Protein AF-A0AAF0DI37-F1 (afdb_monomer)

Radius of gyration: 20.45 Å; Cα contacts (8 Å, |Δi|>4): 32; chains: 1; bounding box: 72×34×45 Å

Secondary structure (DSSP, 8-state):
---------HHHHHHHHHHHHHHHHHHTT-SS--HHHHHHHHTT-HHHHHHHHHHHHTTTSPP--------------

Structure (mmCIF, N/CA/C/O backbone):
data_AF-A0AAF0DI37-F1
#
_entry.id   AF-A0AAF0DI37-F1
#
loop_
_atom_site.group_PDB
_atom_site.id
_atom_site.type_symbol
_atom_site.label_atom_id
_atom_site.label_alt_id
_atom_site.label_comp_id
_atom_site.label_asym_id
_atom_site.label_entity_id
_atom_site.label_seq_id
_atom_site.pdbx_PDB_ins_code
_atom_site.Cartn_x
_atom_site.Cartn_y
_atom_site.Cartn_z
_atom_site.occupancy
_atom_site.B_iso_or_equiv
_atom_site.auth_seq_id
_atom_site.auth_comp_id
_atom_site.auth_asym_id
_atom_site.auth_atom_id
_atom_site.pdbx_PDB_model_num
ATOM 1 N N . MET A 1 1 ? 30.412 19.3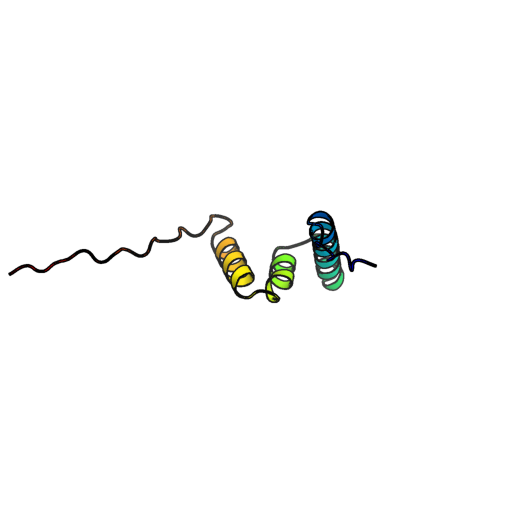37 14.161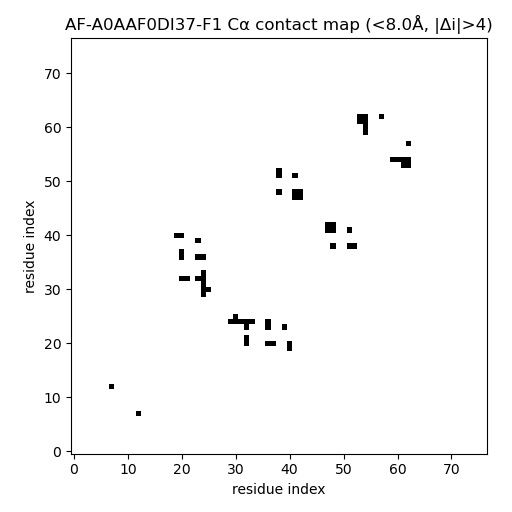 1.00 46.28 1 MET A N 1
ATOM 2 C CA . MET A 1 1 ? 29.845 18.292 13.283 1.00 46.28 1 MET A CA 1
ATOM 3 C C . MET A 1 1 ? 28.372 18.140 13.648 1.00 46.28 1 MET A C 1
ATOM 5 O O . MET A 1 1 ? 28.056 17.414 14.581 1.00 46.28 1 MET A O 1
ATOM 9 N N . ALA A 1 2 ? 27.486 18.935 13.042 1.00 45.34 2 ALA A N 1
ATOM 10 C CA . ALA A 1 2 ? 26.059 18.885 13.355 1.00 45.34 2 ALA A CA 1
ATOM 11 C C . ALA A 1 2 ? 25.461 17.611 12.747 1.00 45.34 2 ALA A C 1
ATOM 13 O O . ALA A 1 2 ? 25.537 17.403 11.539 1.00 45.34 2 ALA A O 1
ATOM 14 N N . SER A 1 3 ? 24.921 16.747 13.605 1.00 52.69 3 SER A N 1
ATOM 15 C CA . SER A 1 3 ? 24.169 15.560 13.210 1.00 52.69 3 SER A CA 1
ATOM 16 C C . SER A 1 3 ? 22.891 16.020 12.507 1.00 52.69 3 SER A C 1
ATOM 18 O O . SER A 1 3 ? 21.951 16.484 13.155 1.00 52.69 3 SER A O 1
ATOM 20 N N . GLY A 1 4 ? 22.899 15.985 11.174 1.00 50.91 4 GLY A N 1
ATOM 21 C CA . GLY A 1 4 ? 21.728 16.272 10.357 1.00 50.91 4 GLY A CA 1
ATOM 22 C C . GLY A 1 4 ? 20.658 15.231 10.655 1.00 50.91 4 GLY A C 1
ATOM 23 O O . GLY A 1 4 ? 20.812 14.060 10.307 1.00 50.91 4 GLY A O 1
ATOM 24 N N . LYS A 1 5 ? 19.588 15.648 11.338 1.00 56.16 5 LYS A N 1
ATOM 25 C CA . LYS A 1 5 ? 18.359 14.863 11.450 1.00 56.16 5 LYS A CA 1
ATOM 26 C C . LYS A 1 5 ? 17.950 14.470 10.031 1.00 56.16 5 LYS A C 1
ATOM 28 O O . LYS A 1 5 ? 17.721 15.348 9.207 1.00 56.16 5 LYS A O 1
ATOM 33 N N . LYS A 1 6 ? 17.899 13.167 9.747 1.00 59.53 6 LYS A N 1
ATOM 34 C CA . LYS A 1 6 ? 17.303 12.640 8.517 1.00 59.53 6 LYS A CA 1
ATOM 35 C C . LYS A 1 6 ? 15.811 12.956 8.569 1.00 59.53 6 LYS A C 1
ATOM 37 O O . LYS A 1 6 ? 15.035 12.177 9.117 1.00 59.53 6 LYS A O 1
ATOM 42 N N . GLU A 1 7 ? 15.422 14.128 8.087 1.00 61.00 7 GLU A N 1
ATOM 43 C CA . GLU A 1 7 ? 14.046 14.355 7.670 1.00 61.00 7 GLU A CA 1
ATOM 44 C C . GLU A 1 7 ? 13.798 13.355 6.544 1.00 61.00 7 GLU A C 1
ATOM 46 O O . GLU A 1 7 ? 14.343 13.500 5.455 1.00 61.00 7 GLU A O 1
ATOM 51 N N . GLY A 1 8 ? 13.105 12.256 6.853 1.00 60.66 8 GLY A N 1
ATOM 52 C CA . GLY A 1 8 ? 12.761 11.258 5.846 1.00 60.66 8 GLY A CA 1
ATOM 53 C C . GLY A 1 8 ? 11.971 11.957 4.752 1.00 60.66 8 GLY A C 1
ATOM 54 O O . GLY A 1 8 ? 10.908 12.520 5.035 1.00 60.66 8 GLY A O 1
ATOM 55 N N . HIS A 1 9 ? 12.515 11.984 3.539 1.00 78.62 9 HIS A N 1
ATOM 56 C CA . HIS A 1 9 ? 11.886 12.713 2.458 1.00 78.62 9 HIS A CA 1
ATOM 57 C C . HIS A 1 9 ? 10.607 11.970 2.069 1.00 78.62 9 HIS A C 1
ATOM 59 O O . HIS A 1 9 ? 10.557 10.739 2.060 1.00 78.62 9 HIS A O 1
ATOM 65 N N . LEU A 1 10 ? 9.530 12.702 1.787 1.00 76.25 10 LEU A N 1
ATOM 66 C CA . LEU A 1 10 ? 8.264 12.082 1.390 1.00 76.25 10 LEU A CA 1
ATOM 67 C C . LEU A 1 10 ? 8.448 11.210 0.136 1.00 76.25 10 LEU A C 1
ATOM 69 O O . LEU A 1 10 ? 7.822 10.161 0.019 1.00 76.25 10 LEU A O 1
ATOM 73 N N . GLU A 1 11 ? 9.352 11.628 -0.749 1.00 79.06 11 GLU A N 1
ATOM 74 C CA . GLU A 1 11 ? 9.761 10.911 -1.957 1.00 79.06 11 GLU A CA 1
ATOM 75 C C . GLU A 1 11 ? 10.353 9.531 -1.635 1.00 79.06 11 GLU A C 1
ATOM 77 O O . GLU A 1 11 ? 9.931 8.537 -2.231 1.00 79.06 11 GLU A O 1
ATOM 82 N N . ASP A 1 12 ? 11.225 9.441 -0.622 1.00 86.31 12 ASP A N 1
ATOM 83 C CA . ASP A 1 12 ? 11.801 8.171 -0.157 1.00 86.31 12 ASP A CA 1
ATOM 84 C C . ASP A 1 12 ? 10.692 7.213 0.293 1.00 86.31 12 ASP A C 1
ATOM 86 O O . ASP A 1 12 ? 10.665 6.041 -0.081 1.00 86.31 12 ASP A O 1
ATOM 90 N N . ARG A 1 13 ? 9.700 7.732 1.027 1.00 85.94 13 ARG A N 1
ATOM 91 C CA . ARG A 1 13 ? 8.575 6.926 1.523 1.00 85.94 13 ARG A CA 1
ATOM 92 C C . ARG A 1 13 ? 7.666 6.422 0.407 1.00 85.94 13 ARG A C 1
ATOM 94 O O . ARG A 1 13 ? 7.124 5.323 0.527 1.00 85.94 13 ARG A O 1
ATOM 101 N N . VAL A 1 14 ? 7.470 7.208 -0.653 1.00 87.88 14 VAL A N 1
ATOM 102 C CA . VAL A 1 14 ? 6.701 6.783 -1.835 1.00 87.88 14 VAL A CA 1
ATOM 103 C C . VAL A 1 14 ? 7.441 5.672 -2.575 1.00 87.88 14 VAL A C 1
ATOM 105 O O . VAL A 1 14 ? 6.814 4.680 -2.956 1.00 87.88 14 VAL A O 1
ATOM 108 N N . SER A 1 15 ? 8.762 5.797 -2.729 1.00 91.31 15 SER A N 1
ATOM 109 C CA . SER A 1 15 ? 9.590 4.761 -3.354 1.00 91.31 15 SER A CA 1
ATOM 110 C C . SER A 1 15 ? 9.544 3.456 -2.558 1.00 91.31 15 SER A C 1
ATOM 112 O O . SER A 1 15 ? 9.172 2.423 -3.109 1.00 91.31 15 SER A O 1
ATOM 114 N N . GLU A 1 16 ? 9.817 3.512 -1.251 1.00 90.94 16 GLU A N 1
ATOM 115 C CA . GLU A 1 16 ? 9.775 2.345 -0.355 1.00 90.94 16 GLU A CA 1
ATOM 116 C C . GLU A 1 16 ? 8.403 1.656 -0.381 1.00 90.94 16 GLU A C 1
ATOM 118 O O . GLU A 1 16 ? 8.304 0.437 -0.505 1.00 90.94 16 GLU A O 1
ATOM 123 N N . THR A 1 17 ? 7.326 2.446 -0.340 1.00 92.44 17 THR A N 1
ATOM 124 C CA . THR A 1 17 ? 5.956 1.922 -0.418 1.00 92.44 17 THR A CA 1
ATOM 125 C C . THR A 1 17 ? 5.694 1.217 -1.751 1.00 92.44 17 THR A C 1
ATOM 127 O O . THR A 1 17 ? 5.021 0.187 -1.791 1.00 92.44 17 THR A O 1
ATOM 130 N N . THR A 1 18 ? 6.215 1.759 -2.852 1.00 94.81 18 THR A N 1
ATOM 131 C CA . THR A 1 18 ? 6.057 1.165 -4.185 1.00 94.81 18 THR A CA 1
ATOM 132 C C . THR A 1 18 ? 6.771 -0.184 -4.271 1.00 94.81 18 THR A C 1
ATOM 134 O O . THR A 1 18 ? 6.183 -1.157 -4.751 1.00 94.81 18 THR A O 1
ATOM 137 N N . ASP A 1 19 ? 7.997 -0.267 -3.753 1.00 96.19 19 ASP A N 1
ATOM 138 C CA . ASP A 1 19 ? 8.783 -1.502 -3.732 1.00 96.19 19 ASP A CA 1
ATOM 139 C C . ASP A 1 19 ? 8.120 -2.594 -2.879 1.00 96.19 19 ASP A C 1
ATOM 141 O O . ASP A 1 19 ? 8.005 -3.740 -3.330 1.00 96.19 19 ASP A O 1
ATOM 145 N N . ASP A 1 20 ? 7.599 -2.237 -1.700 1.00 95.88 20 ASP A N 1
ATOM 146 C CA . ASP A 1 20 ? 6.852 -3.151 -0.827 1.00 95.88 20 ASP A CA 1
ATOM 147 C C . ASP A 1 20 ? 5.620 -3.733 -1.546 1.00 95.88 20 ASP A C 1
ATOM 149 O O . ASP A 1 20 ? 5.407 -4.950 -1.562 1.00 95.88 20 ASP A O 1
ATOM 153 N N . LEU A 1 21 ? 4.829 -2.885 -2.216 1.00 97.06 21 LEU A N 1
ATOM 154 C CA . LEU A 1 21 ? 3.640 -3.323 -2.958 1.00 97.06 21 LEU A CA 1
ATOM 155 C C . LEU A 1 21 ? 3.993 -4.280 -4.107 1.00 97.06 21 LEU A C 1
ATOM 157 O O . LEU A 1 21 ? 3.309 -5.290 -4.312 1.00 97.06 21 LEU A O 1
ATOM 161 N N . ILE A 1 22 ? 5.073 -3.999 -4.842 1.00 97.50 22 ILE A N 1
ATOM 162 C CA . ILE A 1 22 ? 5.575 -4.886 -5.901 1.00 97.50 22 ILE A CA 1
ATOM 163 C C . ILE A 1 22 ? 6.019 -6.224 -5.302 1.00 97.50 22 ILE A C 1
ATOM 165 O O . ILE A 1 22 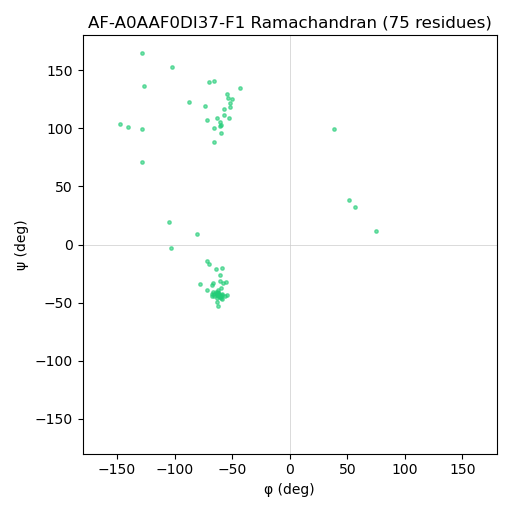? 5.713 -7.284 -5.860 1.00 97.50 22 ILE A O 1
ATOM 169 N N . MET A 1 23 ? 6.718 -6.200 -4.166 1.00 97.81 23 MET A N 1
ATOM 170 C CA . MET A 1 23 ? 7.183 -7.404 -3.484 1.00 97.81 23 MET A CA 1
ATOM 171 C C . MET A 1 23 ? 6.013 -8.299 -3.059 1.00 97.81 23 MET A C 1
ATOM 173 O O . MET A 1 23 ? 6.056 -9.506 -3.308 1.00 97.81 23 MET A O 1
ATOM 177 N N . PHE A 1 24 ? 4.950 -7.727 -2.489 1.00 97.62 24 PHE A N 1
ATOM 178 C CA . PHE A 1 24 ? 3.760 -8.475 -2.069 1.00 97.62 24 PHE A CA 1
ATOM 179 C C . PHE A 1 24 ? 3.043 -9.136 -3.249 1.00 97.62 24 PHE A C 1
ATOM 1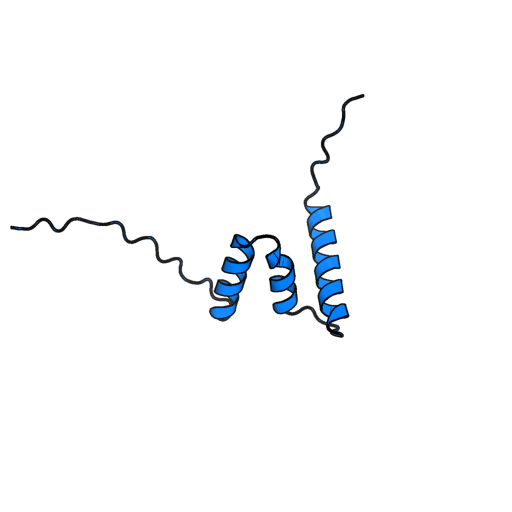81 O O . PHE A 1 24 ? 2.753 -10.337 -3.208 1.00 97.62 24 PHE A O 1
ATOM 188 N N . ALA A 1 25 ? 2.846 -8.398 -4.345 1.00 98.00 25 ALA A N 1
ATOM 189 C CA . ALA A 1 25 ? 2.245 -8.950 -5.553 1.00 98.00 25 ALA A CA 1
ATOM 190 C C . ALA A 1 25 ? 3.087 -10.105 -6.125 1.00 98.00 25 ALA A C 1
ATOM 192 O O . ALA A 1 25 ? 2.555 -11.178 -6.429 1.00 98.00 25 ALA A O 1
ATOM 193 N N . ARG A 1 26 ? 4.414 -9.929 -6.195 1.00 97.94 26 ARG A N 1
ATOM 194 C CA . ARG A 1 26 ? 5.347 -10.967 -6.665 1.00 97.94 26 ARG A CA 1
ATOM 195 C C . ARG A 1 26 ? 5.354 -12.195 -5.760 1.00 97.94 26 ARG A C 1
ATOM 197 O O . ARG A 1 26 ? 5.369 -13.312 -6.276 1.00 97.94 26 ARG A O 1
ATOM 204 N N . HIS A 1 27 ? 5.305 -12.014 -4.441 1.00 97.56 27 HIS A N 1
ATOM 205 C CA . HIS A 1 27 ? 5.242 -13.113 -3.475 1.00 97.56 27 HIS A CA 1
ATOM 206 C C . HIS A 1 27 ? 3.992 -13.980 -3.686 1.00 97.56 27 HIS A C 1
ATOM 208 O O . HIS A 1 27 ? 4.062 -15.207 -3.643 1.00 97.56 27 HIS A O 1
ATOM 214 N N . ALA A 1 28 ? 2.866 -13.355 -4.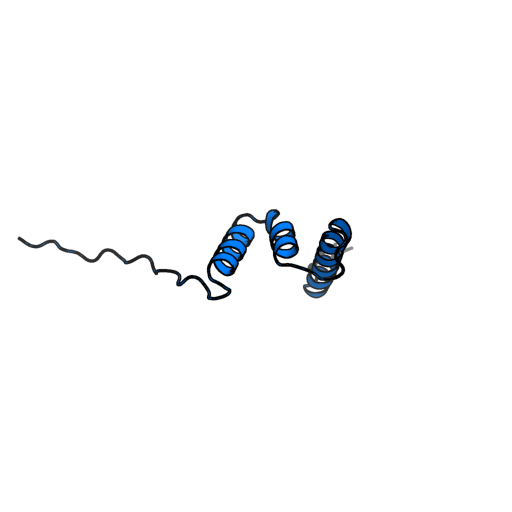031 1.00 97.62 28 ALA A N 1
ATOM 215 C CA . ALA A 1 28 ? 1.632 -14.041 -4.407 1.00 97.62 28 ALA A CA 1
ATOM 216 C C . ALA A 1 28 ? 1.608 -14.549 -5.868 1.00 97.62 28 ALA A C 1
ATOM 218 O O . ALA A 1 28 ? 0.560 -14.986 -6.343 1.00 97.62 28 ALA A O 1
ATOM 219 N N . ARG A 1 29 ? 2.737 -14.494 -6.594 1.00 97.75 29 ARG A N 1
ATOM 220 C CA . ARG A 1 29 ? 2.871 -14.839 -8.026 1.00 97.75 29 ARG A CA 1
ATOM 221 C C . ARG A 1 29 ? 1.933 -14.053 -8.951 1.00 97.75 29 ARG A C 1
ATOM 223 O O . ARG A 1 29 ? 1.499 -14.561 -9.983 1.00 97.75 29 ARG A O 1
ATOM 230 N N . ARG A 1 30 ? 1.625 -12.806 -8.596 1.00 97.88 30 ARG A N 1
ATOM 231 C CA . ARG A 1 30 ? 0.831 -11.877 -9.409 1.00 97.88 30 ARG A CA 1
ATOM 232 C C . ARG A 1 30 ? 1.732 -10.860 -10.108 1.00 97.88 30 ARG A C 1
ATOM 234 O O . ARG A 1 30 ? 2.801 -10.511 -9.620 1.00 97.88 30 ARG A O 1
ATOM 241 N N . THR A 1 31 ? 1.263 -10.358 -11.248 1.00 96.31 31 THR A N 1
ATOM 242 C CA . THR A 1 31 ? 1.895 -9.259 -12.006 1.00 96.31 31 THR A CA 1
ATOM 243 C C . THR A 1 31 ? 1.177 -7.922 -11.825 1.00 96.31 31 THR A C 1
ATOM 245 O O . THR A 1 31 ? 1.617 -6.907 -12.355 1.00 96.31 31 THR A O 1
ATOM 248 N N . LYS A 1 32 ? 0.066 -7.913 -11.077 1.00 97.25 32 LYS A N 1
ATOM 249 C CA . LYS A 1 32 ? -0.720 -6.724 -10.739 1.00 97.25 32 LYS A CA 1
ATOM 250 C C . LYS A 1 32 ? -0.910 -6.636 -9.228 1.00 97.25 32 LYS A C 1
ATOM 252 O O . LYS A 1 32 ? -1.232 -7.642 -8.586 1.00 97.25 32 LYS A O 1
ATOM 257 N N . VAL A 1 33 ? -0.736 -5.426 -8.700 1.00 96.12 33 VAL A N 1
ATOM 258 C CA . VAL A 1 33 ? -1.063 -5.074 -7.314 1.00 96.12 33 VAL A CA 1
ATOM 259 C C . VAL A 1 33 ? -2.577 -5.165 -7.119 1.00 96.12 33 VAL A C 1
ATOM 261 O O . VAL A 1 33 ? -3.352 -4.820 -8.012 1.00 96.12 33 VAL A O 1
ATOM 264 N N . GLN A 1 34 ? -2.991 -5.673 -5.964 1.00 94.69 34 GLN A N 1
ATOM 265 C CA . GLN A 1 34 ? -4.383 -5.821 -5.554 1.00 94.69 34 GLN A CA 1
ATOM 266 C C . GLN A 1 34 ? -4.592 -5.209 -4.169 1.00 94.69 34 GLN A C 1
ATOM 268 O O . GLN A 1 34 ? -3.642 -4.978 -3.423 1.00 94.69 34 GLN A O 1
ATOM 273 N N . SER A 1 35 ? -5.847 -4.991 -3.784 1.00 93.06 35 SER A N 1
ATOM 274 C CA . SER A 1 35 ? -6.174 -4.360 -2.504 1.00 93.06 35 SER A CA 1
ATOM 275 C C . SER A 1 35 ? -5.664 -5.151 -1.288 1.00 93.06 35 SER A C 1
ATOM 277 O O . SER A 1 35 ? -5.343 -4.560 -0.263 1.00 93.06 35 SER A O 1
ATOM 279 N N . SER A 1 36 ? -5.483 -6.472 -1.408 1.00 93.62 36 SER A N 1
ATOM 280 C CA . SER A 1 36 ? -4.831 -7.294 -0.377 1.00 93.62 36 SER A CA 1
ATOM 281 C C . SER A 1 36 ? -3.381 -6.884 -0.089 1.00 93.62 36 SER A C 1
ATOM 283 O O . SER A 1 36 ? -2.931 -7.029 1.044 1.00 93.62 36 SER A O 1
ATOM 285 N N . ASP A 1 37 ? -2.651 -6.372 -1.086 1.00 95.12 37 ASP A N 1
ATOM 286 C CA . ASP A 1 37 ? -1.267 -5.901 -0.922 1.00 95.12 37 ASP A CA 1
ATOM 287 C C . ASP A 1 37 ? -1.235 -4.592 -0.122 1.00 95.12 37 ASP A C 1
ATOM 289 O O . ASP A 1 37 ? -0.404 -4.413 0.767 1.00 95.12 37 ASP A O 1
ATOM 293 N N . VAL A 1 38 ? -2.203 -3.708 -0.382 1.00 93.06 38 VAL A N 1
ATOM 294 C CA . VAL A 1 38 ? -2.387 -2.448 0.355 1.00 93.06 38 VAL A CA 1
ATOM 295 C C . VAL A 1 38 ? -2.797 -2.723 1.803 1.00 93.06 38 VAL A C 1
ATOM 297 O O . VAL A 1 38 ? -2.268 -2.106 2.727 1.00 93.06 38 VAL A O 1
ATOM 300 N N . LEU A 1 39 ? -3.683 -3.699 2.027 1.00 93.00 39 LEU A N 1
ATOM 301 C CA . LEU A 1 39 ? -4.032 -4.145 3.377 1.00 93.00 39 LEU A CA 1
ATOM 302 C C . LEU A 1 39 ? -2.822 -4.725 4.116 1.00 93.00 39 LEU A C 1
ATOM 304 O O . LEU A 1 39 ? -2.641 -4.430 5.294 1.00 93.00 39 LEU A O 1
ATOM 308 N N . LEU A 1 40 ? -1.974 -5.509 3.440 1.00 93.25 40 LEU A N 1
ATOM 309 C CA . LEU A 1 40 ? -0.752 -6.065 4.028 1.00 93.25 40 LEU A CA 1
ATOM 310 C C . LEU A 1 40 ? 0.223 -4.960 4.463 1.00 93.25 40 LEU A C 1
ATOM 312 O O . LEU A 1 40 ? 0.762 -5.036 5.568 1.00 93.25 40 LEU A O 1
ATOM 316 N N . LEU A 1 41 ? 0.378 -3.912 3.649 1.00 91.50 41 LEU A N 1
ATOM 317 C CA . LEU A 1 41 ? 1.154 -2.718 3.991 1.00 91.50 41 LEU A CA 1
ATOM 318 C C . LEU A 1 41 ? 0.586 -1.998 5.231 1.00 91.50 41 LEU A C 1
ATOM 320 O O . LEU A 1 41 ? 1.328 -1.611 6.138 1.00 91.50 41 LEU A O 1
ATOM 324 N N . GLY A 1 42 ? -0.744 -1.866 5.297 1.00 88.50 42 GLY A N 1
ATOM 325 C CA . GLY A 1 42 ? -1.469 -1.186 6.373 1.00 88.50 42 GLY A CA 1
ATOM 326 C C . GLY A 1 42 ? -1.335 -1.834 7.755 1.00 88.50 42 GLY A C 1
ATOM 327 O O . GLY A 1 42 ? -1.473 -1.138 8.757 1.00 88.50 42 GLY A O 1
ATOM 328 N N . ARG A 1 43 ? -0.974 -3.124 7.847 1.00 88.19 43 ARG A N 1
ATOM 329 C CA . ARG A 1 43 ? -0.878 -3.871 9.124 1.00 88.19 43 ARG A CA 1
ATOM 330 C C . ARG A 1 43 ? 0.101 -3.290 10.141 1.00 88.19 43 ARG A C 1
ATOM 332 O O . ARG A 1 43 ? 0.018 -3.594 11.327 1.00 88.19 43 ARG A O 1
ATOM 339 N N . ARG A 1 44 ? 1.051 -2.464 9.695 1.00 84.88 44 ARG A N 1
ATOM 340 C CA . ARG A 1 44 ? 2.000 -1.766 10.580 1.00 84.88 44 ARG A CA 1
ATOM 341 C C . ARG A 1 44 ? 1.333 -0.648 11.388 1.00 84.88 44 ARG A C 1
ATOM 343 O O . ARG A 1 44 ? 1.931 -0.152 12.338 1.00 84.88 44 ARG A O 1
ATOM 350 N N . ASN A 1 45 ? 0.120 -0.246 11.013 1.00 83.00 45 ASN A N 1
ATOM 351 C CA . ASN A 1 45 ? -0.658 0.788 11.674 1.00 83.00 45 ASN A CA 1
ATOM 352 C C . ASN A 1 45 ? -2.139 0.374 11.724 1.00 83.00 45 ASN A C 1
ATOM 354 O O . ASN A 1 45 ? -2.874 0.528 10.751 1.00 83.00 45 ASN A O 1
ATOM 358 N N . ALA A 1 46 ? -2.580 -0.110 12.888 1.00 78.38 46 ALA A N 1
ATOM 359 C CA . ALA A 1 46 ? -3.942 -0.611 13.092 1.00 78.38 46 ALA A CA 1
ATOM 360 C C . ALA A 1 46 ? -5.041 0.409 12.722 1.00 78.38 46 ALA A C 1
ATOM 362 O O . ALA A 1 46 ? -6.099 0.021 12.230 1.00 78.38 46 ALA A O 1
ATOM 363 N N . GLY A 1 47 ? -4.786 1.710 12.911 1.00 83.81 47 GLY A N 1
ATOM 364 C CA . GLY A 1 47 ? -5.718 2.767 12.511 1.00 83.81 47 GLY A CA 1
ATOM 365 C C . GLY A 1 47 ? -5.864 2.871 10.991 1.00 83.81 47 GLY A C 1
ATOM 366 O O . GLY A 1 47 ? -6.980 2.933 10.482 1.00 83.81 47 GLY A O 1
ATOM 367 N N . VAL A 1 48 ? -4.748 2.819 10.259 1.00 85.81 48 VAL A N 1
ATOM 368 C CA . VAL A 1 48 ? -4.745 2.838 8.785 1.00 85.81 48 VAL A CA 1
ATOM 369 C C . VAL A 1 48 ? -5.398 1.581 8.218 1.00 85.81 48 VAL A C 1
ATOM 371 O O . VAL A 1 48 ? -6.205 1.680 7.299 1.00 85.81 48 VAL A O 1
ATOM 374 N N . GLU A 1 49 ? -5.104 0.406 8.778 1.00 88.50 49 GLU A N 1
ATOM 375 C CA . GLU A 1 49 ? -5.739 -0.843 8.350 1.00 88.50 49 GLU A CA 1
ATOM 376 C C . GLU A 1 49 ? -7.269 -0.786 8.498 1.00 88.50 49 GLU A C 1
ATOM 378 O O . GLU A 1 49 ? -7.984 -1.170 7.574 1.00 88.50 49 GLU A O 1
ATOM 383 N N . SER A 1 50 ? -7.774 -0.261 9.619 1.00 86.50 50 SER A N 1
ATOM 384 C CA . SER A 1 50 ? -9.215 -0.088 9.854 1.00 86.50 50 SER A CA 1
ATOM 385 C C . SER A 1 50 ? -9.873 0.819 8.805 1.00 86.50 50 SER A C 1
ATOM 387 O O . SER A 1 50 ? -10.897 0.458 8.223 1.00 86.50 50 SER A O 1
ATOM 389 N N . VAL A 1 51 ? -9.246 1.960 8.494 1.00 88.06 51 VAL A N 1
ATOM 390 C CA . VAL A 1 51 ? -9.737 2.895 7.466 1.00 88.06 51 VAL A CA 1
ATOM 391 C C . VAL A 1 51 ? -9.756 2.244 6.082 1.00 88.06 51 VAL A C 1
ATOM 393 O O . VAL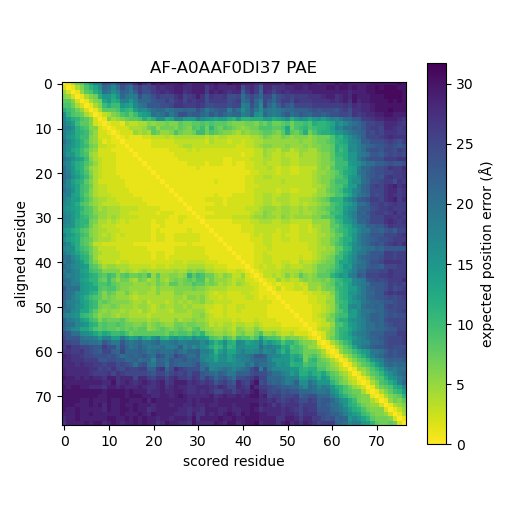 A 1 51 ? -10.745 2.364 5.361 1.00 88.06 51 VAL A O 1
ATOM 396 N N . LEU A 1 52 ? -8.692 1.524 5.714 1.00 89.06 52 LEU A N 1
ATOM 397 C CA . LEU A 1 52 ? -8.604 0.832 4.426 1.00 89.06 52 LEU A CA 1
ATOM 398 C C . LEU A 1 52 ? -9.671 -0.257 4.285 1.00 89.06 52 LEU A C 1
ATOM 400 O O . LEU A 1 52 ? -10.276 -0.379 3.225 1.00 89.06 52 LEU A O 1
ATOM 404 N N . ARG A 1 53 ? -9.926 -1.028 5.348 1.00 88.44 53 ARG A N 1
ATOM 405 C CA . ARG A 1 53 ? -10.980 -2.053 5.363 1.00 88.44 53 ARG A CA 1
ATOM 406 C C . ARG A 1 53 ? -12.359 -1.431 5.197 1.00 88.44 53 ARG A C 1
ATOM 408 O O . ARG A 1 53 ? -13.080 -1.825 4.291 1.00 88.44 53 ARG A O 1
ATOM 415 N N . SER A 1 54 ? -12.657 -0.392 5.978 1.00 87.69 54 SER A N 1
ATOM 416 C CA . SER A 1 54 ? -13.911 0.360 5.868 1.00 87.69 54 SER A CA 1
ATOM 417 C C . SER A 1 54 ? -14.150 0.881 4.445 1.00 87.69 54 SER A C 1
ATOM 419 O O . SER A 1 54 ? -15.241 0.727 3.912 1.00 87.69 54 SER A O 1
ATOM 421 N N . TYR A 1 55 ? -13.117 1.419 3.787 1.00 85.25 55 TYR A N 1
ATOM 422 C CA . TYR A 1 55 ? -13.203 1.888 2.399 1.00 85.25 55 TYR A CA 1
ATOM 423 C C . TYR A 1 55 ? -13.430 0.762 1.370 1.00 85.25 55 TYR A C 1
A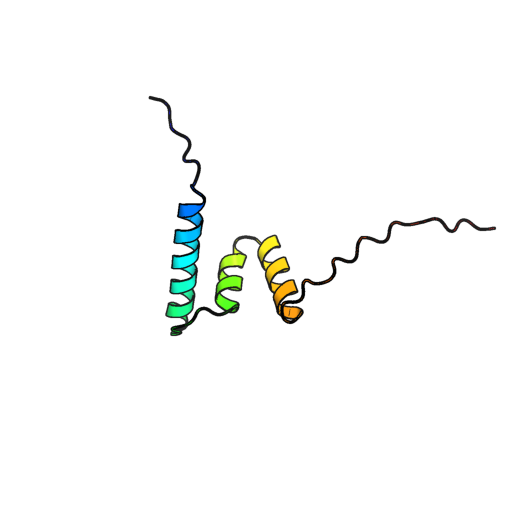TOM 425 O O . TYR A 1 55 ? -14.056 0.973 0.330 1.00 85.25 55 TYR A O 1
ATOM 433 N N . MET A 1 56 ? -12.893 -0.432 1.624 1.00 82.81 56 MET A N 1
ATOM 434 C CA . MET A 1 56 ? -13.061 -1.593 0.747 1.00 82.81 56 MET A CA 1
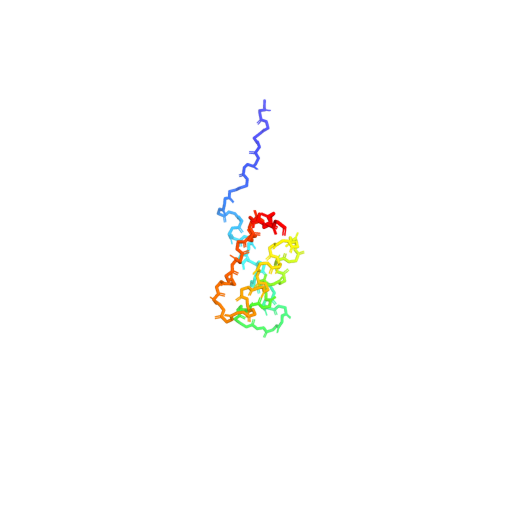ATOM 435 C C . MET A 1 56 ? -14.432 -2.253 0.905 1.00 82.81 56 MET A C 1
ATOM 437 O O . MET A 1 56 ? -14.979 -2.735 -0.083 1.00 82.81 56 MET A O 1
ATOM 441 N N . ASP A 1 57 ? -14.988 -2.241 2.115 1.00 82.56 57 ASP A N 1
ATOM 442 C CA . ASP A 1 57 ? -16.298 -2.825 2.428 1.00 82.56 57 ASP A CA 1
ATOM 443 C C . ASP A 1 57 ? -17.466 -2.023 1.820 1.00 82.56 57 ASP A C 1
ATOM 445 O O . ASP A 1 57 ? -18.581 -2.524 1.691 1.00 82.56 57 ASP A O 1
ATOM 449 N N . THR A 1 58 ? -17.218 -0.780 1.411 1.00 74.88 58 THR A N 1
ATOM 450 C CA . THR A 1 58 ? -18.209 0.158 0.869 1.00 74.88 58 THR A CA 1
ATOM 451 C C . THR A 1 58 ? -18.122 0.346 -0.654 1.00 74.88 58 THR A C 1
ATOM 453 O O . THR A 1 58 ? -18.606 1.353 -1.180 1.00 74.88 58 THR A O 1
ATOM 456 N N . ASP A 1 59 ? -17.493 -0.586 -1.381 1.00 66.44 59 ASP A N 1
ATOM 457 C CA . ASP A 1 59 ? -17.224 -0.483 -2.829 1.00 66.44 59 ASP A CA 1
ATOM 458 C C . ASP A 1 59 ? -16.529 0.842 -3.212 1.00 66.44 59 ASP A C 1
ATOM 460 O O . ASP A 1 59 ? -16.826 1.473 -4.231 1.00 66.44 59 ASP A O 1
ATOM 464 N N . GLY A 1 60 ? -15.608 1.312 -2.365 1.00 60.72 60 GLY A N 1
ATOM 465 C CA . GLY A 1 60 ? -14.858 2.545 -2.599 1.00 60.72 60 GLY A CA 1
ATOM 466 C C . GLY A 1 60 ? -15.649 3.836 -2.368 1.00 60.72 60 GLY A C 1
ATOM 467 O O . GLY A 1 60 ? -15.170 4.917 -2.726 1.00 60.72 60 GLY A O 1
ATOM 468 N N . LYS A 1 61 ? -16.837 3.766 -1.756 1.00 57.19 61 LYS A N 1
ATOM 469 C CA . LYS A 1 61 ? -17.530 4.946 -1.220 1.00 57.19 61 LYS A CA 1
ATOM 470 C C . LYS A 1 61 ? -17.034 5.184 0.202 1.00 57.19 61 LYS A C 1
ATOM 472 O O . LYS A 1 61 ? -17.150 4.274 1.005 1.00 57.19 61 LYS A O 1
ATOM 477 N N . PRO A 1 62 ? -16.481 6.341 0.580 1.00 53.25 62 PRO A N 1
ATOM 478 C CA . PRO A 1 62 ? -16.115 6.555 1.979 1.00 53.25 62 PRO A CA 1
ATOM 479 C C . PRO A 1 62 ? -17.338 6.273 2.862 1.00 53.25 62 PRO A C 1
ATOM 481 O O . PRO A 1 62 ? -18.419 6.796 2.588 1.00 53.25 62 PRO A O 1
ATOM 484 N N . ALA A 1 63 ? -17.187 5.395 3.862 1.00 55.47 63 ALA A N 1
ATOM 485 C CA . ALA A 1 63 ? -18.217 5.206 4.872 1.00 55.47 63 ALA A CA 1
ATOM 486 C C . ALA A 1 63 ? -18.550 6.594 5.424 1.00 55.47 63 ALA A C 1
ATOM 488 O O . ALA A 1 63 ? -17.640 7.294 5.875 1.00 55.47 63 ALA A O 1
ATOM 489 N N . GLU A 1 64 ? -19.812 7.021 5.324 1.00 59.59 64 GLU A N 1
ATOM 490 C CA . GLU A 1 64 ? -20.260 8.246 5.978 1.00 59.59 64 GLU A CA 1
ATOM 491 C C . GLU A 1 64 ? -19.867 8.127 7.448 1.00 59.59 64 GLU A C 1
ATOM 493 O O . GLU A 1 64 ? -20.409 7.304 8.191 1.00 59.59 64 GLU A O 1
ATOM 498 N N . LEU A 1 65 ? -18.868 8.913 7.851 1.00 54.69 65 LEU A N 1
ATOM 499 C CA . LEU A 1 65 ? -18.567 9.152 9.248 1.00 54.69 65 LEU A CA 1
ATOM 500 C C . LEU A 1 65 ? -19.837 9.777 9.816 1.00 54.69 65 LEU A C 1
ATOM 502 O O . LEU A 1 65 ? -20.076 10.969 9.643 1.00 54.69 65 LEU A O 1
ATOM 506 N N . LYS A 1 66 ? -20.697 8.953 10.422 1.00 51.59 66 LYS A N 1
ATOM 507 C CA . LYS A 1 66 ? -21.799 9.456 11.230 1.00 51.59 66 LYS A CA 1
ATOM 508 C C . LYS A 1 66 ? -21.149 10.253 12.346 1.00 51.59 66 LYS A C 1
ATOM 510 O O . LYS A 1 66 ? -20.545 9.671 13.247 1.00 51.59 66 LYS A O 1
ATOM 515 N N . GLU A 1 67 ? -21.231 11.575 12.227 1.00 53.66 67 GLU A N 1
ATOM 516 C CA . GLU A 1 67 ? -20.930 12.505 13.306 1.00 53.66 67 GLU A CA 1
ATOM 517 C C . GLU A 1 67 ? -21.560 11.948 14.591 1.00 53.66 67 GLU A C 1
ATOM 519 O O . GLU A 1 67 ? -22.704 11.469 14.542 1.00 53.66 67 GLU A O 1
ATOM 524 N N . PRO A 1 68 ? -20.840 11.946 15.727 1.00 48.22 68 PRO A N 1
ATOM 525 C CA . PRO A 1 68 ? -21.458 11.599 16.992 1.00 48.22 68 PRO A CA 1
ATOM 526 C C . PRO A 1 68 ? -22.627 12.561 17.179 1.00 48.22 68 PRO A C 1
ATOM 528 O O . PRO A 1 68 ? -22.424 13.765 17.324 1.00 48.22 68 PRO A O 1
ATOM 531 N N . GLN A 1 69 ? -23.851 12.036 17.102 1.00 50.44 69 GLN A N 1
ATOM 532 C CA . GLN A 1 69 ? -25.044 12.808 17.402 1.00 50.44 69 GLN A CA 1
ATOM 533 C C . GLN A 1 69 ? -24.901 13.273 18.847 1.00 50.44 69 GLN A C 1
ATOM 535 O O . GLN A 1 69 ? -25.009 12.484 19.787 1.00 50.44 69 GLN A O 1
ATOM 540 N N . GLY A 1 70 ? -24.545 14.550 18.987 1.00 46.75 70 GLY A N 1
ATOM 541 C CA . GLY A 1 70 ? -24.494 15.244 20.253 1.00 46.75 70 GLY A CA 1
ATOM 542 C C . GLY A 1 70 ? -25.848 15.106 20.923 1.00 46.75 70 GLY A C 1
ATOM 543 O O . GLY A 1 70 ? -26.886 15.351 20.303 1.00 46.75 70 GLY A O 1
ATOM 544 N N . GLY A 1 71 ? -25.810 14.676 22.182 1.00 55.44 71 GLY A N 1
ATOM 545 C CA . GLY A 1 71 ? -26.958 14.747 23.062 1.00 55.44 71 GLY A CA 1
ATOM 546 C C . GLY A 1 71 ? -27.521 16.161 23.026 1.00 55.44 71 GLY A C 1
ATOM 547 O O . GLY A 1 71 ? -26.795 17.134 23.217 1.00 55.44 71 GLY A O 1
ATOM 548 N N . SER A 1 72 ? -28.804 16.252 22.729 1.00 55.12 72 SER A N 1
ATOM 549 C CA . SER A 1 72 ? -29.614 17.416 23.046 1.00 55.12 72 SER A CA 1
ATOM 550 C C . SER A 1 72 ? -30.828 16.870 23.776 1.00 55.12 72 SER A C 1
ATOM 552 O O . SER A 1 72 ? -31.678 16.212 23.189 1.00 55.12 72 SER A O 1
ATOM 554 N N . ASP A 1 73 ? -30.743 16.983 25.097 1.00 60.66 73 ASP A N 1
ATOM 555 C CA . ASP A 1 73 ? -31.782 17.533 25.957 1.00 60.66 73 ASP A CA 1
ATOM 556 C C . ASP A 1 73 ? -33.230 17.182 25.589 1.00 60.66 73 ASP A C 1
ATOM 558 O O . ASP A 1 73 ? -33.862 17.863 24.791 1.00 60.66 73 ASP A O 1
ATOM 562 N N . ASP A 1 74 ? -33.783 16.196 26.293 1.00 50.28 74 ASP A N 1
ATOM 563 C CA . ASP A 1 74 ? -35.217 16.145 26.579 1.00 50.28 74 ASP A CA 1
ATOM 564 C C . ASP A 1 74 ? -35.402 15.949 28.094 1.00 50.28 74 ASP A C 1
ATOM 566 O O . ASP A 1 74 ? -35.769 14.885 28.596 1.00 50.28 74 ASP A O 1
ATOM 570 N N . GLU A 1 75 ? -35.096 17.010 28.849 1.00 59.94 75 GLU A N 1
ATOM 571 C CA . GLU A 1 75 ? -35.866 17.330 30.052 1.00 59.94 75 GLU A CA 1
ATOM 572 C C . GLU A 1 75 ? -37.226 17.848 29.577 1.00 59.94 75 GLU A C 1
ATOM 574 O O . GLU A 1 75 ? -37.325 18.970 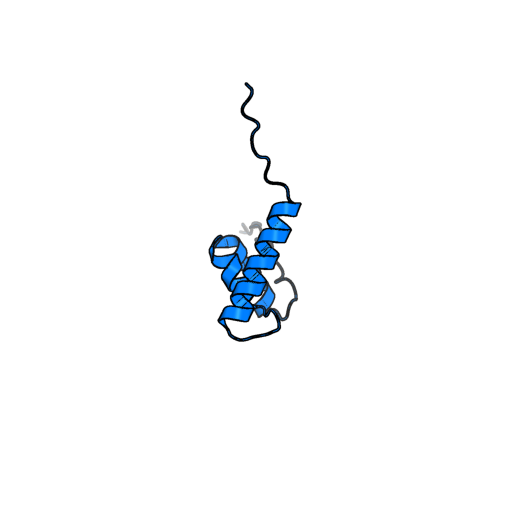29.082 1.00 59.94 75 GLU A O 1
ATOM 579 N N . HIS A 1 76 ? -38.288 17.060 29.739 1.00 51.47 76 HIS A N 1
ATOM 580 C CA . HIS A 1 76 ? -39.640 17.607 29.697 1.00 51.47 76 HIS A CA 1
ATOM 581 C C . HIS A 1 76 ? -40.592 16.835 30.625 1.00 51.47 76 HIS A C 1
ATOM 583 O O . HIS A 1 76 ? -41.035 15.738 30.300 1.00 51.47 76 HIS A O 1
ATOM 589 N N . HIS A 1 77 ? -40.867 17.499 31.758 1.00 48.91 77 HIS A N 1
ATOM 590 C CA . HIS A 1 77 ? -42.083 17.534 32.593 1.00 48.91 77 HIS A CA 1
ATOM 591 C C . HIS A 1 77 ? -42.692 16.239 33.158 1.00 48.91 77 HIS A C 1
ATOM 593 O O . HIS A 1 77 ? -43.308 15.461 32.400 1.00 48.91 77 HIS A O 1
#

Mean predicted aligned error: 12.79 Å

Foldseek 3Di:
DDDPDCPPDVVNVVVVLVVQQCVVCVVVVHPDGDLVSVLVVCPVPPVSNVQSVCCVVVVNDRDPPPDPPDDDDDPDD

Solvent-accessible surface area (backbone atoms only — not comparable to full-atom values): 4932 Å² total; per-residue (Å²): 135,83,82,73,76,80,73,78,51,69,66,57,54,53,52,55,52,51,52,51,38,52,50,47,19,47,74,71,74,39,97,60,78,52,72,70,36,56,48,59,64,24,65,85,37,69,69,55,28,51,54,53,48,49,27,60,77,44,81,70,40,75,66,80,78,74,69,81,79,72,86,75,85,82,88,76,135

pLDDT: mean 77.77, std 18.11, range [45.34, 98.0]

InterPro domains:
  IPR009072 Histone-fold [G3DSA:1.10.20.10] (8-54)
  IPR009072 Histone-fold [SSF47113] (10-45)
  IPR029003 CENP-S/Mhf1 [PF15630] (14-47)

Organism: NCBI:txid2070801

Nearest PDB structures (foldseek):
  3b0b-assembly1_A  TM=9.007E-01  e=3.132E-02  Gallus gallus
  5av9-assembly1_C  TM=5.755E-01  e=8.959E-01  Homo sapiens
  9egz-assembly1_g  TM=5.807E-01  e=1.486E+00  Xenopus laevis
  8oos-assembly1_O  TM=5.652E-01  e=1.486E+00  Homo sapiens
  1eqz-assembly1_A  TM=4.773E-01  e=1.486E+00  Gallus gallus

Sequence (77 aa):
MASGKKEGHLEDRVSETTDDLIMFARHARRTKVQSSDVLLLGRRNAGVESVLRSYMDTDGKPAELKEPQGGSDDEHH